Protein AF-A0A9Q9MA57-F1 (afdb_monomer)

Mean predicted aligned error: 3.61 Å

Foldseek 3Di:
DAVVVVVVVQVPDPAHFKQDPNDTHGDDDDDPLRVVLLVVLQVVVQVVCPPQQKDKDAQAWEDQPRIIGGAGIWIANDHDDPPDRYRPHTAETEHEPDPDDRVSDPNYHYYYYYRVDDSCVVVVRSCVVVD

Solvent-accessible surface area (backbone atoms only — not comparable to full-atom values): 7831 Å² total; per-residue (Å²): 108,53,67,70,57,45,54,66,51,45,77,74,46,98,58,62,62,26,32,53,96,62,39,82,40,77,55,77,83,77,52,72,61,49,50,49,51,51,49,50,35,50,64,62,46,49,68,73,32,59,91,71,65,37,45,82,39,67,62,43,46,40,79,45,82,88,25,36,42,65,42,47,32,34,33,25,58,32,84,95,57,95,82,60,74,53,65,83,34,59,44,33,38,38,26,61,75,49,98,70,87,58,78,77,40,77,90,41,46,74,48,73,47,47,73,87,58,68,55,65,55,57,56,59,63,68,48,75,71,80,115

Secondary structure (DSSP, 8-state):
--HHHHHHHHTTSSS-EEEETTEEEE-PPPPHHHHHHHHHHHHHHHHHTTTSS-EEEES--EEETTEEE--SEEEE-S---TT-SS-SSEEEEEEES-----TTSTT-EEEEE-TTS-TTHHHHHHHTT--

Structure (mmCIF, N/CA/C/O backbone):
data_AF-A0A9Q9MA57-F1
#
_entry.id   AF-A0A9Q9MA57-F1
#
loop_
_atom_site.group_PDB
_atom_site.id
_atom_site.type_symbol
_atom_site.label_atom_id
_atom_site.label_alt_id
_atom_site.label_comp_id
_atom_site.label_asym_id
_atom_site.label_entity_id
_atom_site.label_seq_id
_atom_site.pdbx_PDB_ins_code
_atom_site.Cartn_x
_atom_site.Cartn_y
_atom_site.Cartn_z
_atom_site.occupancy
_atom_site.B_iso_or_equiv
_atom_site.auth_seq_id
_atom_site.auth_comp_id
_atom_site.auth_asym_id
_atom_site.auth_atom_id
_atom_site.pdbx_PDB_model_num
ATOM 1 N N . MET A 1 1 ? 12.381 -0.656 -20.723 1.00 87.25 1 MET A N 1
ATOM 2 C CA . MET A 1 1 ? 12.026 -1.841 -19.929 1.00 87.25 1 MET A CA 1
ATOM 3 C C . MET A 1 1 ? 10.514 -1.876 -19.832 1.00 87.25 1 MET A C 1
ATOM 5 O O . MET A 1 1 ? 9.933 -0.814 -19.656 1.00 87.25 1 MET A O 1
ATOM 9 N N . THR A 1 2 ? 9.872 -3.019 -20.033 1.00 94.06 2 THR A N 1
ATOM 10 C CA . THR A 1 2 ? 8.438 -3.203 -19.751 1.00 94.06 2 THR A CA 1
ATOM 11 C C . THR A 1 2 ? 8.231 -3.517 -18.266 1.00 94.06 2 THR A C 1
ATOM 13 O O . THR A 1 2 ? 9.195 -3.830 -17.566 1.00 94.06 2 THR A O 1
ATOM 16 N N . ILE A 1 3 ? 6.987 -3.470 -17.773 1.00 94.19 3 ILE A N 1
ATOM 17 C CA . ILE A 1 3 ? 6.686 -3.917 -16.402 1.00 94.19 3 ILE A CA 1
ATOM 18 C C . ILE A 1 3 ? 7.090 -5.383 -16.213 1.00 94.19 3 ILE A C 1
ATOM 20 O O . ILE A 1 3 ? 7.715 -5.712 -15.213 1.00 94.19 3 ILE A O 1
ATOM 24 N N . ASP A 1 4 ? 6.787 -6.268 -17.162 1.00 93.31 4 ASP A N 1
ATOM 25 C CA . ASP A 1 4 ? 7.100 -7.693 -17.006 1.00 93.31 4 ASP A CA 1
ATOM 26 C C . ASP A 1 4 ? 8.616 -7.946 -16.987 1.00 93.31 4 ASP A C 1
ATOM 28 O O . ASP A 1 4 ? 9.105 -8.737 -16.177 1.00 93.31 4 ASP A O 1
ATOM 32 N N . GLU A 1 5 ? 9.378 -7.218 -17.812 1.00 95.94 5 GLU A N 1
ATOM 33 C CA . GLU A 1 5 ? 10.845 -7.216 -17.752 1.00 95.94 5 GLU A CA 1
ATOM 34 C C . GLU A 1 5 ? 11.348 -6.693 -16.402 1.00 95.94 5 GLU A C 1
ATOM 36 O O . GLU A 1 5 ? 12.253 -7.285 -15.812 1.00 95.94 5 GLU A O 1
ATOM 41 N N . PHE A 1 6 ? 10.739 -5.619 -15.888 1.00 97.06 6 PHE A N 1
ATOM 42 C CA . PHE A 1 6 ? 11.063 -5.074 -14.575 1.00 97.06 6 PHE A CA 1
ATOM 43 C C . PHE A 1 6 ? 10.806 -6.082 -13.460 1.00 97.06 6 PHE A C 1
ATOM 45 O O . PHE A 1 6 ? 11.676 -6.278 -12.620 1.00 97.06 6 PHE A O 1
ATOM 52 N N . LEU A 1 7 ? 9.657 -6.756 -13.460 1.00 95.00 7 LEU A N 1
ATOM 53 C CA . LEU A 1 7 ? 9.303 -7.723 -12.425 1.00 95.00 7 LEU A CA 1
ATOM 54 C C . LEU A 1 7 ? 10.240 -8.935 -12.448 1.00 95.00 7 LEU A C 1
ATOM 56 O O . LEU A 1 7 ? 10.683 -9.387 -11.393 1.00 95.00 7 LEU A O 1
ATOM 60 N N . ALA A 1 8 ? 10.588 -9.436 -13.636 1.00 95.94 8 ALA A N 1
ATOM 61 C CA . ALA A 1 8 ? 11.558 -10.521 -13.782 1.00 95.94 8 ALA A CA 1
ATOM 62 C C . ALA A 1 8 ? 12.962 -10.119 -13.296 1.00 95.94 8 ALA A C 1
ATOM 64 O O . ALA A 1 8 ? 13.687 -10.942 -12.728 1.00 95.94 8 ALA A O 1
ATOM 65 N N . TRP A 1 9 ? 13.338 -8.857 -13.507 1.00 97.44 9 TRP A N 1
ATOM 66 C CA . TRP A 1 9 ? 14.593 -8.286 -13.031 1.00 97.44 9 TRP A CA 1
ATOM 67 C C . TRP A 1 9 ? 14.591 -8.035 -11.513 1.00 97.44 9 TRP A C 1
ATOM 69 O O . TRP A 1 9 ? 15.574 -8.374 -10.852 1.00 97.44 9 TRP A O 1
ATOM 79 N N . GLU A 1 10 ? 13.501 -7.502 -10.947 1.00 96.56 10 GLU A N 1
ATOM 80 C CA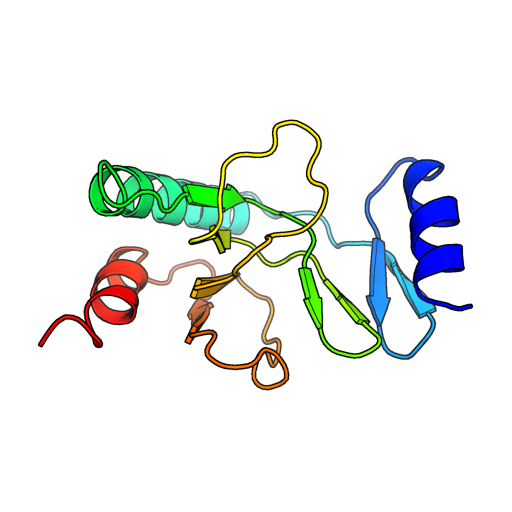 . GLU A 1 10 ? 13.366 -7.135 -9.527 1.00 96.56 10 GLU A CA 1
ATOM 81 C C . GLU A 1 10 ? 13.570 -8.349 -8.613 1.00 96.56 10 GLU A C 1
ATOM 83 O O . GLU A 1 10 ? 14.281 -8.256 -7.615 1.00 96.56 10 GLU A O 1
ATOM 88 N N . VAL A 1 11 ? 13.021 -9.513 -8.985 1.00 94.75 11 VAL A N 1
ATOM 89 C CA . VAL A 1 11 ? 13.150 -10.765 -8.209 1.00 94.75 11 VAL A CA 1
ATOM 90 C C . VAL A 1 11 ? 14.612 -11.190 -8.004 1.00 94.75 11 VAL A C 1
ATOM 92 O O . VAL A 1 11 ? 14.918 -11.915 -7.059 1.00 94.75 11 VAL A O 1
ATOM 95 N N . GLN A 1 12 ? 15.528 -10.741 -8.865 1.00 96.94 12 GLN A N 1
ATOM 96 C CA . GLN A 1 12 ? 16.956 -11.068 -8.788 1.00 96.94 12 GLN A CA 1
ATOM 97 C C . GLN A 1 12 ? 17.763 -10.049 -7.973 1.00 96.94 12 GLN A C 1
ATOM 99 O O . GLN A 1 12 ? 18.957 -10.253 -7.752 1.00 96.94 12 GLN A O 1
ATOM 104 N N . GLN A 1 13 ? 17.145 -8.946 -7.545 1.00 96.75 13 GLN A N 1
ATOM 105 C CA . GLN A 1 13 ? 17.845 -7.874 -6.852 1.00 96.75 13 GLN A CA 1
ATOM 106 C C . GLN A 1 13 ? 17.920 -8.125 -5.340 1.00 96.75 13 GLN A C 1
ATOM 108 O O . GLN A 1 13 ? 17.001 -8.690 -4.747 1.00 96.75 13 GLN A O 1
ATOM 113 N N . PRO A 1 14 ? 18.989 -7.661 -4.668 1.00 94.38 14 PRO A N 1
ATOM 114 C CA . PRO A 1 14 ? 19.116 -7.786 -3.214 1.00 94.38 14 PRO A CA 1
ATOM 115 C C . PRO A 1 14 ? 18.134 -6.893 -2.436 1.00 94.38 14 PRO A C 1
ATOM 117 O O . PRO A 1 14 ? 17.975 -7.057 -1.227 1.00 94.38 14 PRO A O 1
ATOM 120 N N . GLY A 1 15 ? 17.502 -5.928 -3.106 1.00 92.75 15 GLY A N 1
ATOM 121 C CA . GLY A 1 15 ? 16.550 -4.986 -2.529 1.00 92.75 15 GLY A CA 1
ATOM 122 C C . GLY A 1 15 ? 15.314 -4.832 -3.406 1.00 92.75 15 GLY A C 1
ATOM 123 O O . GLY A 1 15 ? 15.242 -5.376 -4.504 1.00 92.75 15 GLY A O 1
ATOM 124 N N . ARG A 1 16 ? 14.337 -4.074 -2.908 1.00 94.69 16 ARG A N 1
ATOM 125 C CA . ARG A 1 16 ? 13.118 -3.754 -3.656 1.00 94.69 16 ARG A CA 1
ATOM 126 C C . ARG A 1 16 ? 13.306 -2.509 -4.498 1.00 94.69 16 ARG A C 1
ATOM 128 O O . ARG A 1 16 ? 14.027 -1.593 -4.099 1.00 94.69 16 ARG A O 1
ATOM 135 N N . TYR A 1 17 ? 12.611 -2.476 -5.622 1.00 97.19 17 TYR A N 1
ATOM 136 C CA . TYR A 1 17 ? 12.634 -1.356 -6.546 1.00 97.19 17 TYR A CA 1
ATOM 137 C C . TYR A 1 17 ? 11.201 -0.976 -6.894 1.00 97.19 17 TYR A C 1
ATOM 139 O O . TYR A 1 17 ? 10.303 -1.801 -6.878 1.00 97.19 17 TYR A O 1
ATOM 147 N N . GLU A 1 18 ? 10.967 0.286 -7.192 1.00 96.19 18 GLU A N 1
ATOM 148 C CA . GLU A 1 18 ? 9.750 0.745 -7.846 1.00 96.19 18 GLU A CA 1
ATOM 149 C C . GLU A 1 18 ? 10.022 0.855 -9.340 1.00 96.19 18 GLU A C 1
ATOM 151 O O . GLU A 1 18 ? 11.171 0.993 -9.760 1.00 96.19 18 GLU A O 1
ATOM 156 N N . PHE A 1 19 ? 8.974 0.794 -10.145 1.00 97.38 19 PHE A N 1
ATOM 157 C CA . PHE A 1 19 ? 9.057 1.069 -11.568 1.00 97.38 19 PHE A CA 1
ATOM 158 C C . PHE A 1 19 ? 8.284 2.346 -11.848 1.00 97.38 19 PHE A C 1
ATOM 160 O O . PHE A 1 19 ? 7.056 2.333 -11.802 1.00 97.38 19 PHE A O 1
ATOM 167 N N . LEU A 1 20 ? 9.008 3.437 -12.074 1.00 94.25 20 LEU A N 1
ATOM 168 C CA . LEU A 1 20 ? 8.465 4.784 -12.239 1.00 94.25 20 LEU A CA 1
ATOM 169 C C . LEU A 1 20 ? 8.975 5.344 -13.563 1.00 94.25 20 LEU A C 1
ATOM 171 O O . LEU A 1 20 ? 10.163 5.201 -13.860 1.00 94.25 20 LEU A O 1
ATOM 175 N N . ASP A 1 21 ? 8.093 5.934 -14.371 1.00 92.94 21 ASP A N 1
ATOM 176 C CA . ASP A 1 21 ? 8.448 6.542 -15.664 1.00 92.94 21 ASP A CA 1
ATOM 177 C C . ASP A 1 21 ? 9.338 5.653 -16.565 1.00 92.94 21 ASP A C 1
ATOM 179 O O . ASP A 1 21 ? 10.256 6.108 -17.254 1.00 92.94 21 ASP A O 1
ATOM 183 N N . GLY A 1 22 ? 9.095 4.339 -16.551 1.00 94.62 22 GLY A N 1
ATOM 184 C CA . GLY A 1 22 ? 9.844 3.381 -17.364 1.00 94.62 22 GLY A CA 1
ATOM 185 C C . GLY A 1 22 ? 11.210 2.957 -16.802 1.00 94.62 22 GLY A C 1
ATOM 186 O O . GLY A 1 22 ? 11.977 2.311 -17.527 1.00 94.62 22 GLY A O 1
ATOM 187 N N . GLN A 1 23 ? 11.538 3.304 -15.551 1.00 96.56 23 GLN A N 1
ATOM 188 C CA . GLN A 1 23 ? 12.837 3.042 -14.922 1.00 96.56 23 GLN A CA 1
ATOM 189 C C . GLN A 1 23 ? 12.715 2.362 -13.545 1.00 96.56 23 GLN A C 1
ATOM 191 O O . GLN A 1 23 ? 11.815 2.689 -12.771 1.00 96.56 23 GLN A O 1
ATOM 196 N N . PRO A 1 24 ? 13.641 1.444 -13.198 1.00 97.44 24 PRO A N 1
ATOM 197 C CA . PRO A 1 24 ? 13.745 0.907 -11.848 1.00 97.44 24 PRO A CA 1
ATOM 198 C C . PRO A 1 24 ? 14.353 1.948 -10.8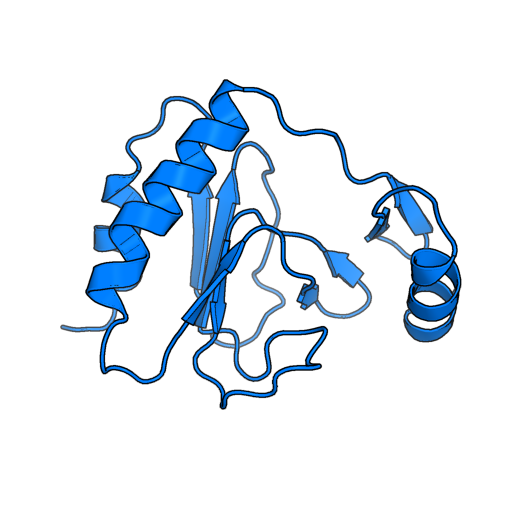97 1.00 97.44 24 PRO A C 1
ATOM 200 O O . PRO A 1 24 ? 15.474 2.417 -11.100 1.00 97.44 24 PRO A O 1
ATOM 203 N N . VAL A 1 25 ? 13.646 2.265 -9.819 1.00 96.56 25 VAL A N 1
ATOM 204 C CA . VAL A 1 25 ? 14.073 3.201 -8.773 1.00 96.56 25 VAL A CA 1
ATOM 205 C C . VAL A 1 25 ? 14.213 2.433 -7.459 1.00 96.56 25 VAL A C 1
ATOM 207 O O . VAL A 1 25 ? 13.257 1.777 -7.058 1.00 96.56 25 VAL A O 1
ATOM 210 N N . PRO A 1 26 ? 15.364 2.458 -6.763 1.00 96.44 26 PRO A N 1
ATOM 211 C CA . PRO A 1 26 ? 15.500 1.776 -5.478 1.00 96.44 26 PRO A CA 1
ATOM 212 C C . PRO A 1 26 ? 14.426 2.230 -4.488 1.00 96.44 26 PRO A C 1
ATOM 214 O O . PRO A 1 26 ? 14.227 3.428 -4.285 1.00 96.44 26 PRO A O 1
ATOM 217 N N . LEU A 1 27 ? 13.760 1.279 -3.833 1.00 94.25 27 LEU A N 1
ATOM 218 C CA . LEU A 1 27 ? 12.826 1.604 -2.766 1.00 94.25 27 LEU A CA 1
ATOM 219 C C . LEU A 1 27 ? 13.616 2.116 -1.562 1.00 94.25 27 LEU A C 1
ATOM 221 O O . LEU A 1 27 ? 14.365 1.362 -0.937 1.00 94.25 27 LEU A O 1
ATOM 225 N N . GLU A 1 28 ? 13.428 3.387 -1.218 1.0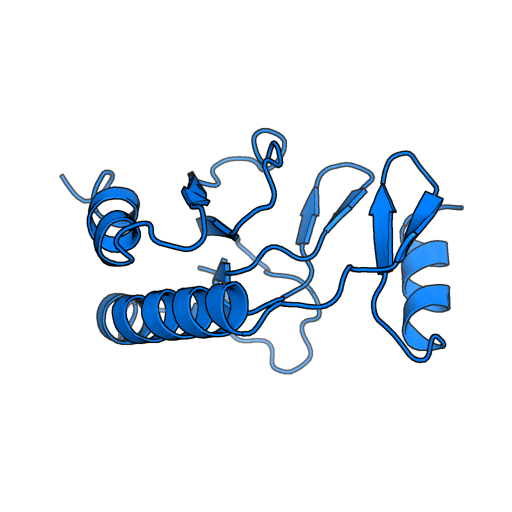0 89.00 28 GLU A N 1
ATOM 226 C CA . GLU A 1 28 ? 14.106 3.980 -0.068 1.00 89.00 28 GLU A CA 1
ATOM 227 C C . GLU A 1 28 ? 13.817 3.198 1.219 1.00 89.00 28 GLU A C 1
ATOM 229 O O . GLU A 1 28 ? 12.688 2.751 1.473 1.00 89.00 28 GLU A O 1
ATOM 234 N N . GLY A 1 29 ? 14.853 3.060 2.050 1.00 88.62 29 GLY A N 1
ATOM 235 C CA . GLY A 1 29 ? 14.734 2.468 3.375 1.00 88.62 29 GLY A CA 1
ATOM 236 C C . GLY A 1 29 ? 13.743 3.233 4.253 1.00 88.62 29 GLY A C 1
ATOM 237 O O . GLY A 1 29 ? 13.489 4.422 4.069 1.00 88.62 29 GLY A O 1
ATOM 238 N N . SER A 1 30 ? 13.166 2.542 5.231 1.00 93.94 30 SER A N 1
ATOM 239 C CA . SER A 1 30 ? 12.232 3.151 6.177 1.00 93.94 30 SER A CA 1
ATOM 240 C C . SER A 1 30 ? 12.978 3.661 7.412 1.00 93.94 30 SER A C 1
ATOM 242 O O . SER A 1 30 ? 13.791 2.935 7.985 1.00 93.94 30 SER A O 1
ATOM 244 N N . THR A 1 31 ? 12.690 4.886 7.859 1.00 96.19 31 THR A N 1
ATOM 245 C CA . THR A 1 31 ? 13.149 5.377 9.169 1.00 96.19 31 THR A CA 1
ATOM 246 C C . THR A 1 31 ? 12.419 4.644 10.301 1.00 96.19 31 THR A C 1
ATOM 248 O O . THR A 1 31 ? 11.387 3.999 10.080 1.00 96.19 31 THR A O 1
ATOM 251 N N . GLN A 1 32 ? 12.914 4.746 11.539 1.00 97.38 32 GLN A N 1
ATOM 252 C CA . GLN A 1 32 ? 12.219 4.163 12.692 1.00 97.38 32 GLN A CA 1
ATOM 253 C C . GLN A 1 32 ? 10.821 4.774 12.876 1.00 97.38 32 GLN A C 1
ATOM 255 O O . GLN A 1 32 ? 9.861 4.029 13.044 1.00 97.38 32 GLN A O 1
ATOM 260 N N . GLY A 1 33 ? 10.698 6.104 12.781 1.00 97.44 33 GLY A N 1
ATOM 261 C CA . GLY A 1 33 ? 9.417 6.809 12.915 1.00 97.44 33 GLY A CA 1
ATOM 262 C C . GLY A 1 33 ? 8.394 6.370 11.868 1.00 97.44 33 GLY A C 1
ATOM 263 O O . GLY A 1 33 ? 7.286 5.975 12.223 1.00 97.44 33 GLY A O 1
ATOM 264 N N . ARG A 1 34 ? 8.810 6.303 10.597 1.00 96.69 34 ARG A N 1
ATOM 265 C CA . ARG A 1 34 ? 7.964 5.800 9.510 1.00 96.69 34 ARG A CA 1
ATOM 266 C C . ARG A 1 34 ? 7.528 4.360 9.764 1.00 96.69 34 ARG A C 1
ATOM 268 O O . ARG A 1 34 ? 6.365 4.022 9.597 1.00 96.69 34 ARG A O 1
ATOM 275 N N . SER A 1 35 ? 8.450 3.503 10.196 1.00 97.12 35 SER A N 1
ATOM 276 C CA . SER A 1 35 ? 8.159 2.084 10.448 1.00 97.12 35 SER A CA 1
ATOM 277 C C . SER A 1 35 ? 7.184 1.880 11.612 1.00 97.12 35 SER A C 1
ATOM 279 O O . SER A 1 35 ? 6.316 1.012 11.522 1.00 97.12 35 SER A O 1
ATOM 281 N N . LEU A 1 36 ? 7.301 2.687 12.673 1.00 97.94 36 LEU A N 1
ATOM 282 C CA . LEU A 1 36 ? 6.364 2.685 13.797 1.00 97.94 36 LEU A CA 1
ATOM 283 C C . LEU A 1 36 ? 4.970 3.127 13.348 1.00 97.94 36 LEU A C 1
ATOM 285 O O . LEU A 1 36 ? 4.020 2.380 13.555 1.00 97.94 36 LEU A O 1
ATOM 289 N N . LEU A 1 37 ? 4.863 4.245 12.623 1.00 97.94 37 LEU A N 1
ATOM 290 C CA . LEU A 1 37 ? 3.567 4.729 12.143 1.00 97.94 37 LEU A CA 1
ATOM 291 C C . LEU A 1 37 ? 2.867 3.705 11.231 1.00 97.94 37 LEU A C 1
ATOM 293 O O . LEU A 1 37 ? 1.679 3.440 11.387 1.00 97.94 37 LEU A O 1
ATOM 297 N N . ILE A 1 38 ? 3.603 3.057 10.321 1.00 97.94 38 ILE A N 1
ATOM 298 C CA . ILE A 1 38 ? 3.059 1.982 9.470 1.00 97.94 38 ILE A CA 1
ATOM 299 C C . ILE A 1 38 ? 2.546 0.804 10.313 1.00 97.94 38 ILE A C 1
ATOM 301 O O . ILE A 1 38 ? 1.499 0.225 10.008 1.00 97.94 38 ILE A O 1
ATOM 305 N N . SER A 1 39 ? 3.279 0.440 11.367 1.00 97.94 39 SER A N 1
ATOM 306 C CA . SER A 1 39 ? 2.878 -0.623 12.291 1.00 97.94 39 SER A CA 1
ATOM 307 C C . SER A 1 39 ? 1.598 -0.262 13.047 1.00 97.94 39 SER A C 1
ATOM 309 O O . SER A 1 39 ? 0.700 -1.102 13.139 1.00 97.94 39 SER A O 1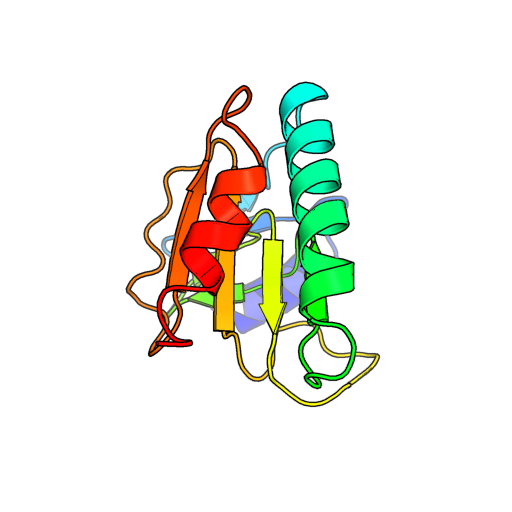
ATOM 311 N N . ASP A 1 40 ? 1.483 0.975 13.529 1.00 98.06 40 ASP A N 1
ATOM 312 C CA . ASP A 1 40 ? 0.314 1.467 14.264 1.00 98.06 40 ASP A CA 1
ATOM 313 C C . ASP A 1 40 ? -0.929 1.523 13.368 1.00 98.06 40 ASP A C 1
ATOM 315 O O . ASP A 1 40 ? -1.979 0.987 13.730 1.00 98.06 40 ASP A O 1
ATOM 319 N N . ILE A 1 41 ? -0.790 2.037 12.138 1.00 98.06 41 ILE A N 1
ATOM 320 C CA . ILE A 1 41 ? -1.846 1.999 11.113 1.00 98.06 41 ILE A CA 1
ATOM 321 C C . ILE A 1 41 ? -2.338 0.560 10.912 1.00 98.06 41 ILE A C 1
ATOM 323 O O . ILE A 1 41 ? -3.539 0.284 10.958 1.00 98.06 41 ILE A O 1
ATOM 327 N N . ALA A 1 42 ? -1.424 -0.395 10.721 1.00 97.62 42 ALA A N 1
ATOM 328 C CA . ALA A 1 42 ? -1.806 -1.789 10.528 1.00 97.62 42 ALA A CA 1
ATOM 329 C C . ALA A 1 42 ? -2.469 -2.402 11.775 1.00 97.62 42 ALA A C 1
ATOM 331 O O . ALA A 1 42 ? -3.393 -3.210 11.641 1.00 97.62 42 ALA A O 1
ATOM 332 N N . ALA A 1 43 ? -2.011 -2.043 12.977 1.00 97.25 43 ALA A N 1
ATOM 333 C CA . ALA A 1 43 ? -2.581 -2.509 14.237 1.00 97.25 43 ALA A CA 1
ATOM 334 C C . ALA A 1 43 ? -4.031 -2.039 14.421 1.00 97.25 43 ALA A C 1
ATOM 336 O O . ALA A 1 43 ? -4.866 -2.823 14.869 1.00 97.25 43 ALA A O 1
ATOM 337 N N . ILE A 1 44 ? -4.339 -0.812 14.003 1.00 96.06 44 ILE A N 1
ATOM 338 C CA . ILE A 1 44 ? -5.676 -0.215 14.078 1.00 96.06 44 ILE A CA 1
ATOM 339 C C . ILE A 1 44 ? -6.605 -0.741 12.965 1.00 96.06 44 ILE A C 1
ATOM 341 O O . ILE A 1 44 ? -7.790 -1.003 13.192 1.00 96.06 44 ILE A O 1
ATOM 345 N N . LEU A 1 45 ? -6.081 -0.966 11.757 1.00 95.81 45 LEU A N 1
ATOM 346 C CA . LEU A 1 45 ? -6.878 -1.450 10.623 1.00 95.81 45 LEU A CA 1
ATOM 347 C C . LEU A 1 45 ? -7.262 -2.932 10.733 1.00 95.81 45 LEU A C 1
ATOM 349 O O . LEU A 1 45 ? -8.371 -3.312 10.355 1.00 95.81 45 LEU A O 1
ATOM 353 N N . ARG A 1 46 ? -6.366 -3.790 11.238 1.00 95.56 46 ARG A N 1
ATOM 354 C CA . ARG A 1 46 ? -6.580 -5.252 11.280 1.00 95.56 46 ARG A CA 1
ATOM 355 C C . ARG A 1 46 ? -7.851 -5.680 12.031 1.00 95.56 46 ARG A C 1
ATOM 357 O O . ARG A 1 46 ? -8.551 -6.552 11.514 1.00 95.56 46 ARG A O 1
ATOM 364 N N . PRO A 1 47 ? -8.180 -5.135 13.219 1.00 94.81 47 PRO A N 1
ATOM 365 C CA . PRO A 1 47 ? -9.454 -5.410 13.880 1.00 94.81 47 PRO A CA 1
ATOM 366 C C . PRO A 1 47 ? -10.655 -4.969 13.040 1.00 94.81 47 PRO A C 1
ATOM 368 O O . PRO A 1 47 ? -11.629 -5.709 12.951 1.00 94.81 47 PRO A O 1
ATOM 371 N N . THR A 1 48 ? -10.557 -3.812 12.385 1.00 91.50 48 THR A N 1
ATOM 372 C CA . THR A 1 48 ? -11.651 -3.197 11.619 1.00 91.50 48 THR A CA 1
ATOM 373 C C . THR A 1 48 ? -12.037 -4.000 10.377 1.00 91.50 48 THR A C 1
ATOM 375 O O . THR A 1 48 ? -13.211 -4.0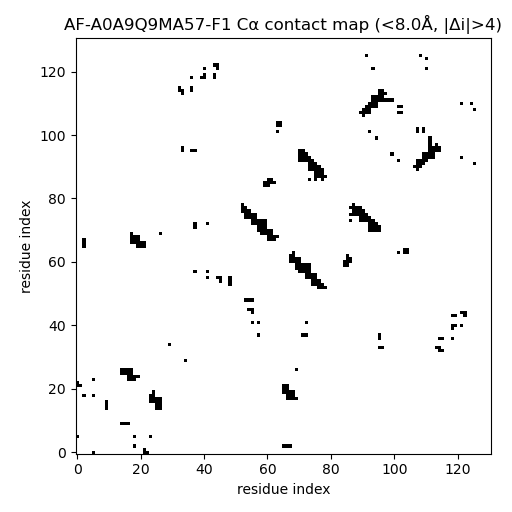72 10.028 1.00 91.50 48 THR A O 1
ATOM 378 N N . VAL A 1 49 ? -11.073 -4.655 9.725 1.00 92.06 49 VAL A N 1
ATOM 379 C CA . VAL A 1 49 ? -11.343 -5.513 8.555 1.00 92.06 49 VAL A CA 1
ATOM 380 C C . VAL A 1 49 ? -11.679 -6.963 8.923 1.00 92.06 49 VAL A C 1
ATOM 382 O O . VAL A 1 49 ? -11.945 -7.795 8.054 1.00 92.06 49 VAL A O 1
ATOM 385 N N . ARG A 1 50 ? -11.662 -7.321 10.211 1.00 91.81 50 ARG A N 1
ATOM 386 C CA . ARG A 1 50 ? -11.921 -8.700 10.631 1.00 91.81 50 ARG A CA 1
ATOM 387 C C . ARG A 1 50 ? -13.360 -9.092 10.292 1.00 91.81 50 ARG A C 1
ATOM 389 O O . ARG A 1 50 ? -14.308 -8.437 10.705 1.00 91.81 50 ARG A O 1
ATOM 396 N N . GLY A 1 51 ? -13.517 -10.203 9.574 1.00 90.75 51 GLY A N 1
ATOM 397 C CA . GLY A 1 51 ? -14.829 -10.727 9.179 1.00 90.75 51 GLY A CA 1
ATOM 398 C C . GLY A 1 51 ? -15.443 -10.063 7.941 1.00 90.75 51 GLY A C 1
ATOM 399 O O . GLY A 1 51 ? -16.467 -10.545 7.474 1.00 90.75 51 GLY A O 1
ATOM 400 N N . THR A 1 52 ? -14.817 -9.029 7.363 1.00 91.81 52 THR A N 1
ATOM 401 C CA . THR A 1 52 ? -15.308 -8.386 6.126 1.00 91.81 52 THR A CA 1
ATOM 402 C C . THR A 1 52 ? -14.826 -9.086 4.853 1.00 91.81 52 THR A C 1
ATOM 404 O O . THR A 1 52 ? -15.307 -8.788 3.766 1.00 91.81 52 THR A O 1
ATOM 407 N N . GLY A 1 53 ? -13.851 -9.991 4.975 1.00 92.12 53 GLY A N 1
ATOM 408 C CA . GLY A 1 53 ? -13.147 -10.603 3.846 1.00 92.12 53 GLY A CA 1
ATOM 409 C C . GLY A 1 53 ? -11.937 -9.797 3.362 1.00 92.12 53 GLY A C 1
ATOM 410 O O . GLY A 1 53 ? -11.069 -10.379 2.711 1.00 92.12 53 GLY A O 1
ATOM 411 N N . MET A 1 54 ? -11.824 -8.518 3.746 1.00 95.75 54 MET A N 1
ATOM 412 C CA . MET A 1 54 ? -10.696 -7.653 3.384 1.00 95.75 54 MET A CA 1
ATOM 413 C C . MET A 1 54 ? -9.436 -7.958 4.211 1.00 95.75 54 MET A C 1
ATOM 415 O O . MET A 1 54 ? -9.509 -8.514 5.310 1.00 95.75 54 MET A O 1
ATOM 419 N N . ARG A 1 55 ? -8.261 -7.565 3.702 1.00 95.69 55 ARG A N 1
ATOM 420 C CA . ARG A 1 55 ? -6.960 -7.757 4.369 1.00 95.69 55 ARG A CA 1
ATOM 421 C C . ARG A 1 55 ? -6.107 -6.515 4.295 1.00 95.69 55 ARG A C 1
ATOM 423 O O . ARG A 1 55 ? -6.130 -5.799 3.305 1.00 95.69 55 ARG A O 1
ATOM 430 N N . VAL A 1 56 ? -5.294 -6.336 5.327 1.00 97.56 56 VAL A N 1
ATOM 431 C CA . VAL A 1 56 ? -4.272 -5.293 5.400 1.00 97.56 56 VAL A CA 1
ATOM 432 C C . VAL A 1 56 ? -2.931 -5.886 4.977 1.00 97.56 56 VAL A C 1
ATOM 434 O O . VAL A 1 56 ? -2.426 -6.801 5.632 1.00 97.56 56 VAL A O 1
ATOM 437 N N . LEU A 1 57 ? -2.355 -5.354 3.903 1.00 97.69 57 LEU A N 1
ATOM 438 C CA . LEU A 1 57 ? -1.051 -5.720 3.354 1.00 97.69 57 LEU A CA 1
ATOM 439 C C . LEU A 1 57 ? -0.082 -4.549 3.561 1.00 97.69 57 LEU A C 1
ATOM 441 O O . LEU A 1 57 ? -0.423 -3.407 3.275 1.00 97.69 57 LEU A O 1
ATOM 445 N N . ILE A 1 58 ? 1.115 -4.820 4.080 1.00 97.12 58 ILE A N 1
ATOM 446 C CA . ILE A 1 58 ? 2.117 -3.794 4.415 1.00 97.12 58 ILE A CA 1
ATOM 447 C C . ILE A 1 58 ? 3.257 -3.869 3.408 1.00 97.12 58 ILE A C 1
ATOM 449 O O . ILE A 1 58 ? 3.761 -4.965 3.157 1.00 97.12 58 ILE A O 1
ATOM 453 N N . ASN A 1 59 ? 3.695 -2.721 2.879 1.00 95.38 59 ASN A N 1
ATOM 454 C CA . ASN A 1 59 ? 4.748 -2.641 1.864 1.00 95.38 59 ASN A CA 1
ATOM 455 C C . ASN A 1 59 ? 4.520 -3.674 0.748 1.00 95.38 59 ASN A C 1
ATOM 457 O O . ASN A 1 59 ? 5.419 -4.441 0.410 1.00 95.38 59 ASN A O 1
ATOM 461 N N . PHE A 1 60 ? 3.296 -3.770 0.234 1.00 96.69 60 PHE A N 1
ATOM 462 C CA . PHE A 1 60 ? 2.935 -4.759 -0.779 1.00 96.69 60 PHE A CA 1
ATOM 463 C C . PHE A 1 60 ? 2.874 -4.107 -2.152 1.00 96.69 60 PHE A C 1
ATOM 465 O O . PHE A 1 60 ? 2.505 -2.943 -2.256 1.00 96.69 60 PHE A O 1
ATOM 472 N N . ARG A 1 61 ? 3.274 -4.836 -3.189 1.00 96.00 61 ARG A N 1
ATOM 473 C CA . ARG A 1 61 ? 3.402 -4.290 -4.539 1.00 96.00 61 ARG A CA 1
ATOM 474 C C . ARG A 1 61 ? 2.032 -3.929 -5.107 1.00 96.00 61 ARG A C 1
ATOM 476 O O . ARG A 1 61 ? 1.090 -4.707 -4.989 1.00 96.00 61 ARG A O 1
ATOM 483 N N . VAL A 1 62 ? 1.936 -2.775 -5.760 1.00 96.44 62 VAL A N 1
ATOM 484 C CA . VAL A 1 62 ? 0.731 -2.305 -6.451 1.00 96.44 62 VAL A CA 1
ATOM 485 C C . VAL A 1 62 ? 1.111 -1.807 -7.836 1.00 96.44 62 VAL A C 1
ATOM 487 O O . VAL A 1 62 ? 2.017 -0.985 -7.977 1.00 96.44 62 VAL A O 1
ATOM 490 N N . ARG A 1 63 ? 0.402 -2.292 -8.857 1.00 94.69 63 ARG A N 1
ATOM 491 C CA . ARG A 1 63 ? 0.517 -1.789 -10.226 1.00 94.69 63 ARG A CA 1
ATOM 492 C C . ARG A 1 63 ? -0.414 -0.597 -10.412 1.00 94.69 63 ARG A C 1
ATOM 494 O O . ARG A 1 63 ? -1.589 -0.688 -10.067 1.00 94.69 63 ARG A O 1
ATOM 501 N N . VAL A 1 64 ? 0.104 0.505 -10.942 1.00 93.38 64 VAL A N 1
ATOM 502 C CA . VAL A 1 64 ? -0.632 1.760 -11.141 1.00 93.38 64 VAL A CA 1
ATOM 503 C C . VAL A 1 64 ? -0.382 2.236 -12.568 1.00 93.38 64 VAL A C 1
ATOM 505 O O . VAL A 1 64 ? 0.648 2.839 -12.846 1.00 93.38 64 VAL A O 1
ATOM 508 N N . GLY A 1 65 ? -1.296 1.928 -13.490 1.00 90.31 65 GLY A N 1
ATOM 509 C CA . GLY A 1 65 ? -1.051 2.149 -14.919 1.00 90.31 65 GLY A CA 1
ATOM 510 C C . GLY A 1 65 ? 0.204 1.402 -15.383 1.00 90.31 65 GLY A C 1
ATOM 511 O O . GLY A 1 65 ? 0.294 0.186 -15.203 1.00 90.31 65 GLY A O 1
ATOM 512 N N . ASP A 1 66 ? 1.174 2.147 -15.916 1.00 91.94 66 ASP A N 1
ATOM 513 C CA . ASP A 1 66 ? 2.464 1.630 -16.394 1.00 91.94 66 ASP A CA 1
ATOM 514 C C . ASP A 1 66 ? 3.562 1.605 -15.311 1.00 91.94 66 ASP A C 1
ATOM 516 O O . ASP A 1 66 ? 4.738 1.389 -15.608 1.00 91.94 66 ASP A O 1
ATOM 520 N N . GLU A 1 67 ? 3.186 1.785 -14.044 1.00 95.19 67 GLU A N 1
ATOM 521 C CA . GLU A 1 67 ? 4.107 1.811 -12.911 1.00 95.19 67 GLU A CA 1
ATOM 522 C C . GLU A 1 67 ? 3.890 0.669 -11.920 1.00 95.19 67 GLU A C 1
ATOM 524 O O . GLU A 1 67 ? 2.812 0.077 -11.807 1.00 95.19 67 GLU A O 1
ATOM 529 N N . VAL A 1 68 ? 4.930 0.412 -11.128 1.00 96.12 68 VAL A N 1
ATOM 530 C CA . VAL A 1 68 ? 4.907 -0.505 -9.988 1.00 96.12 68 VAL A CA 1
ATOM 531 C C . VAL A 1 68 ? 5.404 0.229 -8.752 1.00 96.12 68 VAL A C 1
ATOM 533 O O . VAL A 1 68 ? 6.517 0.748 -8.735 1.00 96.12 68 VAL A O 1
ATOM 536 N N . ARG A 1 69 ? 4.591 0.250 -7.697 1.00 96.00 69 ARG A N 1
ATOM 537 C CA . ARG A 1 69 ? 4.866 0.992 -6.462 1.00 96.00 69 ARG A CA 1
ATOM 538 C C . ARG A 1 69 ? 4.682 0.117 -5.227 1.00 96.00 69 ARG A C 1
ATOM 540 O O . ARG A 1 69 ? 3.908 -0.837 -5.233 1.00 96.00 69 ARG A O 1
ATOM 547 N N . TYR A 1 70 ? 5.343 0.491 -4.138 1.00 96.50 70 TYR A N 1
ATOM 548 C CA . TYR A 1 70 ? 5.213 -0.105 -2.811 1.00 96.50 70 TYR A CA 1
ATOM 549 C C . TYR A 1 70 ? 4.692 0.953 -1.819 1.00 96.50 70 TYR A C 1
ATOM 551 O O . TYR A 1 70 ? 5.488 1.668 -1.190 1.00 96.50 70 TYR A O 1
ATOM 559 N N . PRO A 1 71 ? 3.361 1.119 -1.683 1.00 96.44 71 PRO A N 1
ATOM 560 C CA . PRO A 1 71 ? 2.775 1.943 -0.628 1.00 96.44 71 PRO A CA 1
ATOM 561 C C . PRO A 1 71 ? 3.061 1.366 0.756 1.00 96.44 71 PRO A C 1
ATOM 563 O O . PRO A 1 71 ? 3.341 0.175 0.903 1.00 96.44 71 PRO A O 1
ATOM 566 N N . ALA A 1 72 ? 2.936 2.202 1.785 1.00 96.56 72 ALA A N 1
ATOM 567 C CA . ALA A 1 72 ? 3.051 1.745 3.163 1.00 96.56 72 ALA A CA 1
ATOM 568 C C . ALA A 1 72 ? 2.022 0.654 3.512 1.00 96.56 72 ALA A C 1
ATOM 570 O O . ALA A 1 72 ? 2.395 -0.387 4.058 1.00 96.56 72 ALA A O 1
ATOM 571 N N . VAL A 1 73 ? 0.746 0.870 3.180 1.00 97.69 73 VAL A N 1
ATOM 572 C CA . VAL A 1 73 ? -0.354 -0.056 3.471 1.00 97.69 73 VAL A CA 1
ATOM 573 C C . VAL A 1 73 ? -1.341 -0.115 2.305 1.00 97.69 73 VAL A C 1
ATOM 575 O O . VAL A 1 73 ? -1.695 0.904 1.719 1.00 97.69 73 VAL A O 1
ATOM 578 N N . VAL A 1 74 ? -1.830 -1.315 2.005 1.00 97.81 74 VAL A N 1
ATOM 579 C CA . VAL A 1 74 ? -2.947 -1.574 1.089 1.00 97.81 74 VAL A CA 1
ATOM 580 C C . VAL A 1 74 ? -4.016 -2.355 1.838 1.00 97.81 74 VAL A C 1
ATOM 582 O O . VAL A 1 74 ? -3.706 -3.303 2.559 1.00 97.81 74 VAL A O 1
ATOM 585 N N . ILE A 1 75 ? -5.277 -1.988 1.649 1.00 97.50 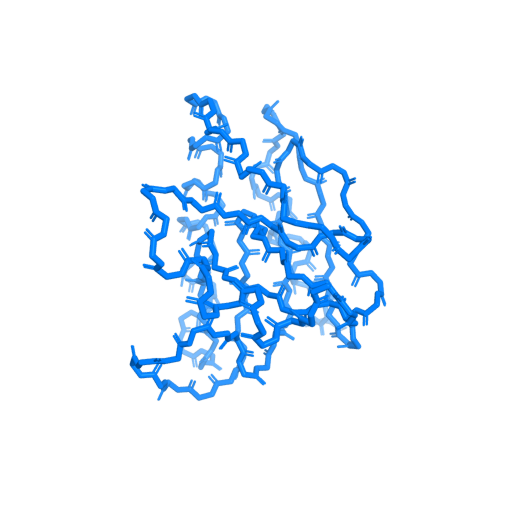75 ILE A N 1
ATOM 586 C CA . ILE A 1 75 ? -6.418 -2.826 2.006 1.00 97.50 75 ILE A CA 1
ATOM 587 C C . ILE A 1 75 ? -6.879 -3.521 0.726 1.00 97.50 75 ILE A C 1
ATOM 589 O O . ILE A 1 75 ? -7.306 -2.841 -0.202 1.00 97.50 75 ILE A O 1
ATOM 593 N N . ASP A 1 76 ? -6.780 -4.847 0.664 1.00 97.06 76 ASP A N 1
ATOM 594 C CA . ASP A 1 76 ? -7.263 -5.659 -0.461 1.00 97.06 76 ASP A CA 1
ATOM 595 C C . ASP A 1 76 ? -8.609 -6.292 -0.093 1.00 97.06 76 ASP A C 1
ATOM 597 O O . ASP A 1 76 ? -8.727 -6.941 0.950 1.00 97.06 76 ASP A O 1
ATOM 601 N N . ALA A 1 77 ? -9.623 -6.081 -0.930 1.00 96.25 77 ALA A N 1
ATOM 602 C CA . ALA A 1 77 ? -10.955 -6.661 -0.785 1.00 96.25 77 ALA A CA 1
ATOM 603 C C . ALA A 1 77 ? -11.124 -7.982 -1.550 1.00 96.25 77 ALA A C 1
ATOM 605 O O . ALA A 1 77 ? -12.169 -8.624 -1.436 1.00 96.25 77 ALA A O 1
ATOM 606 N N . GLY A 1 78 ? -10.112 -8.400 -2.311 1.00 94.44 78 GLY A N 1
ATOM 607 C CA . GLY A 1 78 ? -10.185 -9.604 -3.120 1.00 94.44 78 GLY A CA 1
ATOM 608 C C . GLY A 1 78 ? -9.954 -10.914 -2.345 1.00 94.44 78 GLY A C 1
ATOM 609 O O . GLY A 1 78 ? -9.684 -10.923 -1.135 1.00 94.44 78 GLY A O 1
ATOM 610 N N . PRO A 1 79 ? -10.092 -12.069 -3.027 1.00 94.75 79 PRO A N 1
ATOM 611 C CA . PRO A 1 79 ? -9.955 -13.394 -2.423 1.00 94.75 79 PRO A CA 1
ATOM 612 C C . PRO A 1 79 ? -8.546 -13.667 -1.877 1.00 94.75 79 PRO A C 1
ATOM 614 O O . PRO A 1 79 ? -7.589 -12.940 -2.115 1.00 94.75 79 PRO A O 1
ATOM 617 N N . TYR A 1 80 ? -8.400 -14.714 -1.053 1.00 94.69 80 TYR A N 1
ATOM 618 C CA . TYR A 1 80 ? -7.080 -15.105 -0.530 1.00 94.69 80 TYR A CA 1
ATOM 619 C C . TYR A 1 80 ? -6.383 -16.005 -1.516 1.00 94.69 80 TYR A C 1
ATOM 621 O O . TYR A 1 80 ? -6.892 -17.072 -1.839 1.00 94.69 80 TYR A O 1
ATOM 629 N N . VAL A 1 81 ? -5.218 -15.545 -1.952 1.00 95.56 81 VAL A N 1
ATOM 630 C CA . VAL A 1 81 ? -4.320 -16.253 -2.846 1.00 95.56 81 VAL A CA 1
ATOM 631 C C . VAL A 1 81 ? -2.942 -16.140 -2.204 1.00 95.56 81 VAL A C 1
ATOM 633 O O . VAL A 1 81 ? -2.408 -15.042 -2.063 1.00 95.56 81 VAL A O 1
ATOM 636 N N . ALA A 1 82 ? -2.428 -17.258 -1.693 1.00 94.69 82 ALA A N 1
ATOM 637 C CA . ALA A 1 82 ? -1.260 -17.270 -0.808 1.00 94.69 82 ALA A CA 1
ATOM 638 C C . ALA A 1 82 ? 0.034 -16.821 -1.507 1.00 94.69 82 ALA A C 1
ATOM 640 O O . ALA A 1 82 ? 0.932 -16.288 -0.861 1.00 94.69 82 ALA A O 1
ATOM 641 N N . ASP A 1 83 ? 0.107 -17.036 -2.815 1.00 94.69 83 ASP A N 1
ATOM 642 C CA . ASP A 1 83 ? 1.221 -16.726 -3.706 1.00 94.69 83 ASP A CA 1
ATOM 643 C C . ASP A 1 83 ? 0.977 -15.469 -4.556 1.00 94.69 83 ASP A C 1
ATOM 645 O O . ASP A 1 83 ? 1.771 -15.159 -5.445 1.00 94.69 83 ASP A O 1
ATOM 649 N N . ALA A 1 84 ? -0.092 -14.712 -4.278 1.00 94.19 84 ALA A N 1
ATOM 650 C CA . ALA A 1 84 ? -0.320 -13.439 -4.943 1.00 94.19 84 ALA A CA 1
ATOM 651 C C . ALA A 1 84 ? 0.829 -12.468 -4.654 1.00 94.19 84 ALA A C 1
ATOM 653 O O . ALA A 1 84 ? 1.272 -12.308 -3.516 1.00 94.19 84 ALA A O 1
ATOM 654 N N . LEU A 1 85 ? 1.276 -11.784 -5.705 1.00 93.50 85 LEU A N 1
ATOM 655 C CA . LEU A 1 85 ? 2.304 -10.745 -5.631 1.00 93.50 85 LEU A CA 1
ATOM 656 C C . LEU A 1 85 ? 1.724 -9.334 -5.794 1.00 93.50 85 LEU A C 1
ATOM 658 O O . LEU A 1 85 ? 2.464 -8.363 -5.689 1.00 93.50 85 LEU A O 1
ATOM 662 N N . GLU A 1 86 ? 0.424 -9.222 -6.069 1.00 94.81 86 GLU A N 1
ATOM 663 C CA . GLU A 1 86 ? -0.316 -7.973 -6.281 1.00 94.81 86 GLU A CA 1
ATOM 664 C C . GLU A 1 86 ? -1.718 -8.113 -5.665 1.00 94.81 86 GLU A C 1
ATOM 666 O O . GLU A 1 86 ? -2.238 -9.234 -5.599 1.00 94.81 86 GLU A O 1
ATOM 671 N N . PRO A 1 87 ? -2.328 -7.020 -5.163 1.00 95.62 87 PRO A N 1
ATOM 672 C CA . PRO A 1 87 ? -3.690 -7.068 -4.655 1.00 95.62 87 PRO A CA 1
ATOM 673 C C . PRO A 1 87 ? -4.645 -7.364 -5.808 1.00 95.62 87 PRO A C 1
ATOM 675 O O . PRO A 1 87 ? -4.507 -6.816 -6.901 1.00 95.62 87 PRO A O 1
ATOM 678 N N . SER A 1 88 ? -5.632 -8.213 -5.555 1.00 94.44 88 SER A N 1
ATOM 679 C CA . SER A 1 88 ? -6.589 -8.606 -6.598 1.00 94.44 88 SER A CA 1
ATOM 680 C C . SER A 1 88 ? -7.757 -7.626 -6.724 1.00 94.44 88 SER A C 1
ATOM 682 O O . SER A 1 88 ? -8.305 -7.462 -7.812 1.00 94.44 88 SER A O 1
ATOM 684 N N . GLN A 1 89 ? -8.117 -6.942 -5.636 1.00 95.25 89 GLN A N 1
ATOM 685 C CA . GLN A 1 89 ? -9.120 -5.886 -5.621 1.00 95.25 89 GLN A CA 1
ATOM 686 C C . GLN A 1 89 ? -8.743 -4.832 -4.563 1.00 95.25 89 GLN A C 1
ATOM 688 O O . GLN A 1 89 ? -9.311 -4.820 -3.464 1.00 95.25 89 GLN A O 1
ATOM 693 N N . PRO A 1 90 ? -7.772 -3.943 -4.851 1.00 95.56 90 PRO A N 1
ATOM 694 C CA . PRO A 1 90 ? -7.391 -2.895 -3.911 1.00 95.56 90 PRO A CA 1
ATOM 695 C C . PRO A 1 90 ? -8.613 -2.032 -3.561 1.00 95.56 90 PRO A C 1
ATOM 697 O O . PRO A 1 90 ? -9.352 -1.587 -4.432 1.00 95.56 90 PRO A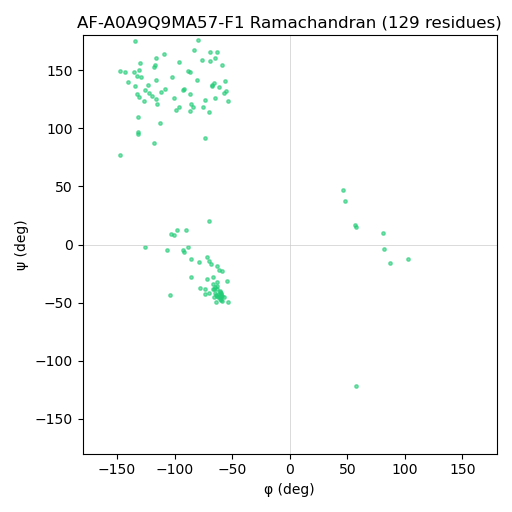 O 1
ATOM 700 N N . TYR A 1 91 ? -8.836 -1.815 -2.268 1.00 95.62 91 TYR A N 1
ATOM 701 C CA . TYR A 1 91 ? -9.922 -0.999 -1.721 1.00 95.62 91 TYR A CA 1
ATOM 702 C C . TYR A 1 91 ? -9.411 0.362 -1.244 1.00 95.62 91 TYR A C 1
ATOM 704 O O . TYR A 1 91 ? -10.031 1.402 -1.479 1.00 95.62 91 TYR A O 1
ATOM 712 N N . ALA A 1 92 ? -8.265 0.358 -0.563 1.00 96.06 92 ALA A N 1
ATOM 713 C CA . ALA A 1 92 ? -7.631 1.571 -0.077 1.00 96.06 92 ALA A CA 1
ATOM 714 C C . ALA A 1 92 ? -6.107 1.448 -0.071 1.00 96.06 92 ALA A C 1
ATOM 716 O O . ALA A 1 92 ? -5.568 0.366 0.160 1.00 96.06 92 ALA A O 1
ATOM 717 N N . VAL A 1 93 ? -5.427 2.571 -0.262 1.00 97.12 93 VAL A N 1
ATOM 718 C CA . VAL A 1 93 ? -3.979 2.717 -0.141 1.00 97.12 93 VAL A CA 1
ATOM 719 C C . VAL A 1 93 ? -3.686 3.797 0.894 1.00 97.12 93 VAL A C 1
ATOM 721 O O . VAL A 1 93 ? -4.255 4.882 0.849 1.00 97.12 93 VAL A O 1
ATOM 724 N N . ILE A 1 94 ? -2.807 3.508 1.844 1.00 96.75 94 ILE A N 1
ATOM 725 C CA . ILE A 1 94 ? -2.298 4.497 2.789 1.00 96.75 94 ILE A CA 1
ATOM 726 C C . ILE A 1 94 ? -0.795 4.569 2.591 1.00 96.75 94 ILE A C 1
ATOM 728 O O . ILE A 1 94 ? -0.114 3.541 2.603 1.00 96.75 94 ILE A O 1
ATOM 732 N N . ASP A 1 95 ? -0.278 5.774 2.399 1.00 95.75 95 ASP A N 1
ATOM 733 C CA . ASP A 1 95 ? 1.150 6.012 2.265 1.00 95.75 95 ASP A CA 1
ATOM 734 C C . ASP A 1 95 ? 1.683 6.893 3.386 1.00 95.75 95 ASP A C 1
ATOM 736 O O . ASP A 1 95 ? 0.942 7.668 3.986 1.00 95.75 95 ASP A O 1
ATOM 740 N N . VAL A 1 96 ? 2.975 6.753 3.676 1.00 96.25 96 VAL A N 1
ATOM 741 C CA . VAL A 1 96 ? 3.638 7.485 4.762 1.00 96.25 96 VAL A CA 1
ATOM 742 C C . VAL A 1 96 ? 4.924 8.112 4.252 1.00 96.25 96 VAL A C 1
ATOM 744 O O . VAL A 1 96 ? 5.766 7.404 3.688 1.00 96.25 96 VAL A O 1
ATOM 747 N N . ASP A 1 97 ? 5.072 9.422 4.468 1.00 94.94 97 ASP A N 1
ATOM 748 C CA . ASP A 1 97 ? 6.218 10.256 4.060 1.00 94.94 97 ASP A CA 1
ATOM 749 C C . ASP A 1 97 ? 6.523 10.223 2.555 1.00 94.94 97 ASP A C 1
ATOM 751 O O . ASP A 1 97 ? 7.601 10.609 2.109 1.00 94.94 97 ASP A O 1
ATOM 755 N N . ARG A 1 98 ? 5.566 9.755 1.752 1.00 88.12 98 ARG A N 1
ATOM 756 C CA . ARG A 1 98 ? 5.691 9.623 0.302 1.00 88.12 98 ARG A CA 1
ATOM 757 C C . ARG A 1 98 ? 4.453 10.228 -0.348 1.00 88.12 98 ARG A C 1
ATOM 759 O O . ARG A 1 98 ? 3.426 9.556 -0.431 1.00 88.12 98 ARG A O 1
ATOM 766 N N . PRO A 1 99 ? 4.506 11.501 -0.772 1.00 80.12 99 PRO A N 1
ATOM 767 C CA . PRO A 1 99 ? 3.383 12.141 -1.441 1.00 80.12 99 PRO A CA 1
ATOM 768 C C . PRO A 1 99 ? 3.262 11.580 -2.861 1.00 80.12 99 PRO A C 1
ATOM 770 O O . PRO A 1 99 ? 3.910 12.061 -3.787 1.00 80.12 99 PRO A O 1
ATOM 773 N N . ARG A 1 100 ? 2.458 10.527 -3.021 1.00 87.06 100 ARG A N 1
ATOM 774 C CA . ARG A 1 100 ? 2.225 9.851 -4.301 1.00 87.06 100 ARG A CA 1
ATOM 775 C C . ARG A 1 100 ? 0.770 9.974 -4.720 1.00 87.06 100 ARG A C 1
ATOM 777 O O . ARG A 1 100 ? -0.132 9.904 -3.887 1.00 87.06 100 ARG A O 1
ATOM 784 N N . ASP A 1 101 ? 0.561 10.151 -6.019 1.00 88.88 101 ASP A N 1
ATOM 785 C CA . ASP A 1 101 ? -0.774 10.193 -6.603 1.00 88.88 101 ASP A CA 1
ATOM 786 C C . ASP A 1 101 ? -1.257 8.781 -6.940 1.00 88.88 101 ASP A C 1
ATOM 788 O O . ASP A 1 101 ? -0.693 8.118 -7.808 1.00 88.88 101 ASP A O 1
ATOM 792 N N . TRP A 1 102 ? -2.303 8.322 -6.260 1.00 92.31 102 TRP A N 1
ATOM 793 C CA . TRP A 1 102 ? -2.923 7.017 -6.501 1.00 92.31 102 TRP A CA 1
ATOM 794 C C . TRP A 1 102 ? -4.205 7.113 -7.336 1.00 92.31 102 TRP A C 1
ATOM 796 O O . TRP A 1 102 ? -4.889 6.107 -7.497 1.00 92.31 102 TRP A O 1
ATOM 806 N N . SER A 1 103 ? -4.534 8.288 -7.885 1.00 88.19 103 SER A N 1
ATOM 807 C CA . SER A 1 103 ? -5.773 8.540 -8.637 1.00 88.19 103 SER A CA 1
ATOM 808 C C . SER A 1 103 ? -5.933 7.682 -9.899 1.00 88.19 103 SER A C 1
ATOM 810 O O . SER A 1 103 ? -7.053 7.459 -10.354 1.00 88.19 103 SER A O 1
ATOM 812 N N . ALA A 1 104 ? -4.831 7.153 -10.437 1.00 90.00 104 ALA A N 1
ATOM 813 C CA . ALA A 1 104 ? -4.840 6.219 -11.560 1.00 90.00 104 ALA A CA 1
ATOM 814 C C . ALA A 1 104 ? -5.350 4.809 -11.189 1.00 90.00 104 ALA A C 1
ATOM 816 O O . ALA A 1 104 ? -5.607 4.003 -12.084 1.00 90.00 104 ALA A O 1
ATOM 817 N N . LEU A 1 105 ? -5.514 4.493 -9.897 1.00 90.50 105 LEU A N 1
ATOM 818 C CA . LEU A 1 105 ? -6.190 3.274 -9.461 1.00 90.50 105 LEU A CA 1
ATOM 819 C C . LEU A 1 105 ? -7.715 3.489 -9.443 1.00 90.50 105 LEU A C 1
ATOM 821 O O . LEU A 1 105 ? -8.205 4.314 -8.666 1.00 90.50 105 LEU A O 1
ATOM 825 N N . PRO A 1 106 ? -8.491 2.742 -10.247 1.00 88.06 106 PRO A N 1
ATOM 826 C CA . PRO A 1 106 ? -9.938 2.903 -10.290 1.00 88.06 106 PRO A CA 1
ATOM 827 C C . PRO A 1 106 ? -10.577 2.467 -8.969 1.00 88.06 106 PRO A C 1
ATOM 829 O O . PRO A 1 106 ? -10.222 1.430 -8.414 1.00 88.06 106 PRO A O 1
ATOM 832 N N . ASP A 1 107 ? -11.534 3.257 -8.478 1.00 88.75 107 ASP A N 1
ATOM 833 C CA . ASP A 1 107 ? -12.335 2.970 -7.278 1.00 88.75 107 ASP A CA 1
ATOM 834 C C . ASP A 1 107 ? -11.542 2.744 -5.971 1.00 88.75 107 ASP A C 1
ATOM 836 O O . ASP A 1 107 ? -12.110 2.301 -4.967 1.00 88.75 107 ASP A O 1
ATOM 840 N N . VAL A 1 108 ? -10.256 3.112 -5.946 1.00 93.06 108 VAL A N 1
ATOM 841 C CA . VAL A 1 108 ? -9.381 3.021 -4.772 1.00 93.06 108 VAL A CA 1
ATOM 842 C C . VAL A 1 108 ? -9.396 4.326 -3.990 1.00 93.06 108 VAL A C 1
ATOM 844 O O . VAL A 1 108 ? -9.219 5.416 -4.532 1.00 93.06 108 VAL A O 1
ATOM 847 N N . ARG A 1 109 ? -9.551 4.220 -2.671 1.00 92.44 109 ARG A N 1
ATOM 848 C CA . ARG A 1 109 ? -9.327 5.354 -1.769 1.00 92.44 109 ARG A CA 1
ATOM 849 C C . ARG A 1 109 ? -7.835 5.501 -1.513 1.00 92.44 109 ARG A C 1
ATOM 851 O O . ARG A 1 109 ? -7.176 4.495 -1.275 1.00 92.44 109 ARG A O 1
ATOM 858 N N . TYR A 1 110 ? -7.313 6.720 -1.430 1.00 94.38 110 TYR A N 1
ATOM 859 C CA . TYR A 1 110 ? -5.949 6.912 -0.942 1.00 94.38 110 TYR A CA 1
ATOM 860 C C . TYR A 1 110 ? -5.820 8.019 0.100 1.00 94.38 110 TYR A C 1
ATOM 862 O O . TYR A 1 110 ? -6.528 9.023 0.049 1.00 94.38 110 TYR A O 1
ATOM 870 N N . LEU A 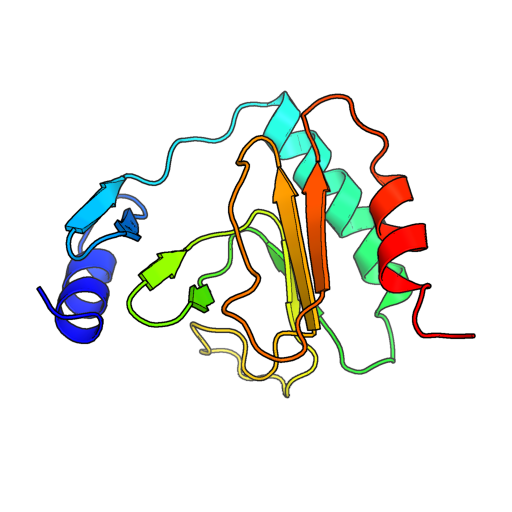1 111 ? -4.917 7.797 1.052 1.00 94.75 111 LEU A N 1
ATOM 871 C CA . LEU A 1 111 ? -4.564 8.725 2.119 1.00 94.75 111 LEU A CA 1
ATOM 872 C C . LEU A 1 111 ? -3.041 8.784 2.236 1.00 94.75 111 LEU A C 1
ATOM 874 O O . LEU A 1 111 ? -2.375 7.750 2.219 1.00 94.75 111 LEU A O 1
ATOM 878 N N . SER A 1 112 ? -2.499 9.987 2.384 1.00 94.94 112 SER A N 1
ATOM 879 C CA . SER A 1 112 ? -1.074 10.203 2.628 1.00 94.94 112 SER A CA 1
ATOM 880 C C . SER A 1 112 ? -0.902 10.814 4.008 1.00 94.94 112 SER A C 1
ATOM 882 O O . SER A 1 112 ? -1.427 11.895 4.260 1.00 94.94 112 SER A O 1
ATOM 884 N N . LEU A 1 113 ? -0.155 10.127 4.863 1.00 95.62 113 LEU A N 1
ATOM 885 C CA . LEU A 1 113 ? 0.236 10.585 6.189 1.00 95.62 113 LEU A CA 1
ATOM 886 C C . LEU A 1 113 ? 1.731 10.915 6.211 1.00 95.62 113 LEU A C 1
ATOM 888 O O . LEU A 1 113 ? 2.509 10.514 5.338 1.00 95.62 113 LEU A O 1
ATOM 892 N N . LYS A 1 114 ? 2.147 11.647 7.230 1.00 96.38 114 LYS A N 1
ATOM 893 C CA . LYS A 1 114 ? 3.536 11.952 7.553 1.00 96.38 114 LYS A CA 1
ATOM 894 C C . LYS A 1 114 ? 3.880 11.370 8.911 1.00 96.38 114 LYS A C 1
ATOM 896 O O . LYS A 1 114 ? 3.023 11.212 9.775 1.00 96.38 114 LYS A O 1
ATOM 901 N N . THR A 1 115 ? 5.154 11.058 9.121 1.00 94.81 115 THR A N 1
ATOM 902 C CA . THR A 1 115 ? 5.637 10.682 10.451 1.00 94.81 115 THR A CA 1
ATOM 903 C C . THR A 1 115 ? 5.255 11.767 11.464 1.00 94.81 115 THR A C 1
ATOM 905 O O . THR A 1 115 ? 5.631 12.928 11.305 1.00 94.81 115 THR A O 1
ATOM 908 N N . GLY A 1 116 ? 4.543 11.364 12.520 1.00 91.62 116 GLY A N 1
ATOM 909 C CA . GLY A 1 116 ? 4.015 12.256 13.556 1.00 91.62 116 GLY A CA 1
ATOM 910 C C . GLY A 1 116 ? 2.518 12.554 13.433 1.00 91.62 116 GLY A C 1
ATOM 911 O O . GLY A 1 116 ? 1.949 13.053 14.402 1.00 91.62 116 GLY A O 1
ATOM 912 N N . ASP A 1 117 ? 1.893 12.221 12.301 1.00 95.62 117 ASP A N 1
ATOM 913 C CA . ASP A 1 117 ? 0.438 12.290 12.146 1.00 95.62 117 ASP A CA 1
ATOM 914 C C . ASP A 1 117 ? -0.258 11.213 12.993 1.00 95.62 117 ASP A C 1
ATOM 916 O O . ASP A 1 117 ? 0.339 10.191 13.357 1.00 95.62 117 ASP A O 1
ATOM 920 N N . ASP A 1 118 ? -1.533 11.445 13.304 1.00 94.38 118 ASP A N 1
ATOM 921 C CA . ASP A 1 118 ? -2.338 10.527 14.103 1.00 94.38 118 ASP A CA 1
ATOM 922 C C . ASP A 1 118 ? -2.754 9.305 13.260 1.00 94.38 118 ASP A C 1
ATOM 924 O O . ASP A 1 118 ? -3.472 9.450 12.262 1.00 94.38 118 ASP A O 1
ATOM 928 N N . PRO A 1 119 ? -2.352 8.074 13.633 1.00 92.94 119 PRO A N 1
ATOM 929 C CA . PRO A 1 119 ? -2.746 6.886 12.892 1.00 92.94 119 PRO A CA 1
ATOM 930 C C . PRO A 1 119 ? -4.261 6.636 12.912 1.00 92.94 119 PRO A C 1
ATOM 932 O O . PRO A 1 119 ? -4.739 5.916 12.038 1.00 92.94 119 PRO A O 1
ATOM 935 N N . GLU A 1 120 ? -5.045 7.212 13.833 1.00 93.12 120 GLU A N 1
ATOM 936 C CA . GLU A 1 120 ? -6.510 7.071 13.838 1.00 93.12 120 GLU A CA 1
ATOM 937 C C . GLU A 1 120 ? -7.199 7.774 12.656 1.00 93.12 120 GLU A C 1
ATOM 939 O O . GLU A 1 120 ? -8.329 7.416 12.299 1.00 93.12 120 GLU A O 1
ATOM 944 N N . GLU A 1 121 ? -6.519 8.693 11.959 1.00 91.75 121 GLU A N 1
ATOM 945 C CA . GLU A 1 121 ? -7.037 9.311 10.730 1.00 91.75 121 GLU A CA 1
ATOM 946 C C . GLU A 1 121 ? -7.435 8.262 9.680 1.00 91.75 121 GLU A C 1
ATOM 948 O O . GLU A 1 121 ? -8.425 8.434 8.954 1.00 91.75 121 GLU A O 1
ATOM 953 N N . VAL A 1 122 ? -6.744 7.113 9.656 1.00 91.94 122 VAL A N 1
ATOM 954 C CA . VAL A 1 122 ? -7.059 6.009 8.740 1.00 91.94 122 VAL A CA 1
ATOM 955 C C . VAL A 1 122 ? -8.446 5.418 8.996 1.00 91.94 122 VAL A C 1
ATOM 957 O O . VAL A 1 122 ? -9.104 4.998 8.045 1.00 91.94 122 VAL A O 1
ATOM 960 N N . LEU A 1 123 ? -8.932 5.410 10.245 1.00 90.00 123 LEU A N 1
ATOM 961 C CA . LEU A 1 123 ? -10.260 4.894 10.593 1.00 90.00 123 LEU A CA 1
ATOM 962 C C . LEU A 1 123 ? -11.368 5.802 10.068 1.00 90.00 123 LEU A C 1
ATOM 964 O O . LEU A 1 123 ? -12.372 5.326 9.530 1.00 90.00 123 LEU A O 1
ATOM 968 N N . THR A 1 124 ? -11.178 7.112 10.194 1.00 88.12 124 THR A N 1
ATOM 969 C CA . THR A 1 124 ? -12.117 8.102 9.656 1.00 88.12 124 THR A CA 1
ATOM 970 C C . THR A 1 124 ? -12.183 7.985 8.135 1.00 88.12 124 THR A C 1
ATOM 972 O O . THR A 1 124 ? -13.265 7.920 7.544 1.00 88.12 124 THR A O 1
ATOM 975 N N . PHE A 1 125 ? -11.019 7.854 7.504 1.00 86.44 125 PHE A N 1
ATOM 976 C CA . PHE A 1 125 ? -10.873 7.716 6.063 1.00 86.44 125 PHE A CA 1
ATOM 977 C C . PHE A 1 125 ? -11.543 6.453 5.486 1.00 86.44 125 PHE A C 1
ATOM 979 O O . PHE A 1 125 ? -12.274 6.536 4.490 1.00 86.44 125 PHE A O 1
ATOM 986 N N . ILE A 1 126 ? -11.367 5.283 6.111 1.00 84.25 126 ILE A N 1
ATOM 987 C CA . ILE A 1 126 ? -12.022 4.045 5.645 1.00 84.25 126 ILE A CA 1
ATOM 988 C C . ILE A 1 126 ? -13.531 4.036 5.925 1.00 84.25 126 ILE A C 1
ATOM 990 O O . ILE A 1 126 ? -14.282 3.446 5.149 1.00 84.25 126 ILE A O 1
ATOM 994 N N . SER A 1 127 ? -13.983 4.714 6.988 1.00 74.44 127 SER A N 1
ATOM 995 C CA . SER A 1 127 ? -15.394 4.750 7.406 1.00 74.44 127 SER A CA 1
ATOM 996 C C . SER A 1 127 ? -16.256 5.704 6.573 1.00 74.44 127 SER A C 1
ATOM 998 O O . SER A 1 127 ? -17.481 5.591 6.570 1.00 74.44 127 SER A O 1
ATOM 1000 N N . ALA A 1 128 ? -15.654 6.614 5.803 1.00 60.41 128 ALA A N 1
ATOM 1001 C CA . ALA A 1 128 ? -16.359 7.578 4.952 1.00 60.41 128 ALA A CA 1
ATOM 1002 C C . ALA A 1 128 ? -17.064 6.961 3.710 1.00 60.41 128 ALA A C 1
ATOM 1004 O O . ALA A 1 128 ? -17.299 7.654 2.722 1.00 60.41 128 ALA A O 1
ATOM 1005 N N . ARG A 1 129 ? -17.353 5.650 3.691 1.00 47.72 129 ARG A N 1
ATOM 1006 C CA . ARG A 1 129 ? -18.299 5.001 2.747 1.00 47.72 129 ARG A CA 1
ATOM 1007 C C . ARG A 1 129 ? -19.385 4.179 3.441 1.00 47.72 129 ARG A C 1
ATOM 1009 O O . ARG A 1 129 ? -20.218 3.603 2.753 1.00 47.72 129 ARG A O 1
ATOM 1016 N N . THR A 1 130 ? -19.357 4.083 4.769 1.00 44.97 130 THR A N 1
ATOM 1017 C CA . THR A 1 130 ? -20.277 3.239 5.547 1.00 44.97 130 THR A CA 1
ATOM 1018 C C . THR A 1 130 ? -21.465 4.021 6.121 1.00 44.97 130 THR A C 1
ATOM 1020 O O . THR A 1 130 ? -22.191 3.494 6.961 1.00 44.97 130 THR A O 1
ATOM 1023 N N . LYS A 1 131 ? -21.677 5.262 5.663 1.00 37.31 131 LYS A N 1
ATOM 1024 C CA . LYS A 1 131 ? -22.901 6.048 5.853 1.00 37.31 131 LYS A CA 1
ATOM 1025 C C . LYS A 1 131 ? -23.462 6.465 4.505 1.00 37.31 131 LYS A C 1
ATOM 1027 O O . LYS A 1 131 ? -22.635 6.805 3.630 1.00 37.31 131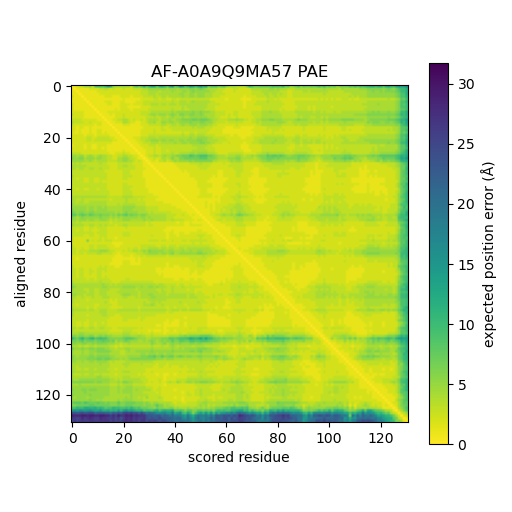 LYS A O 1
#

Radius of gyration: 14.71 Å; Cα contacts (8 Å, |Δi|>4): 211; chains: 1; bounding box: 42×30×34 Å

Sequence (131 aa):
MTIDEFLAWEVQQPGRYEFLDGQPVPLEGSTQGRSLLISDIAAILRPTVRGTGMRVLINFRVRVGDEVRYPAVVIDAGPYVADALEPSQPYAVIDVDRPRDWSALPDVRYLSLKTGDDPEEVLTFISARTK

pLDDT: mean 92.76, std 8.9, range [37.31, 98.06]

Nearest PDB structures (foldseek):
  3ot2-assembly1_B  TM=7.687E-01  e=7.783E-06  Trichormus variabilis ATCC 29413
  6okh-assembly1_B  TM=7.771E-01  e=2.475E-03  Leptospira borgpetersenii serovar Hardjo-bovis str. JB197
  8ibx-assembly1_C  TM=3.953E-01  e=1.371E-01  Bombyx mori